Protein AF-A0A2N0XXW7-F1 (afdb_monomer_lite)

Foldseek 3Di:
DKKKKWWDDDPPDLAIDIDIDDPDDLVRVLVCLVPPPQAVLQPDDPVSLPHTWMWIWDADPQRWIWIWIWRRNHPQWTWIKIKTWPDQADPRDHPTLIAIDIDRIGHSVVCSVCSVVVNVDDSVVVSVVRD

pLDDT: mean 90.06, std 10.35, range [54.25, 98.06]

Radius of gyration: 15.23 Å; chains: 1; bounding box: 37×27×42 Å

Sequence (131 aa):
MISVHYSYREGDNKEPSHFSSENATVEHVTSIIAEYPWDTEGELPSEEHGGGAVFIEFTNSDKQTALFQLVPIGEGRCMLFVDVILQKGFLGFIGKKAVSRTFDDHSVVEFSKNIKAYCESSISELYGKFS

Structure (mmCIF, N/CA/C/O backbone):
data_AF-A0A2N0XXW7-F1
#
_entry.id   AF-A0A2N0XXW7-F1
#
loop_
_atom_site.group_PDB
_atom_site.id
_atom_site.type_symbol
_atom_site.label_atom_id
_atom_site.label_alt_id
_atom_site.label_comp_id
_atom_site.label_asym_id
_atom_site.label_entity_id
_atom_site.label_seq_id
_atom_site.pdbx_PDB_ins_code
_atom_site.Cartn_x
_atom_site.Cartn_y
_atom_site.Cartn_z
_atom_site.occupancy
_atom_site.B_iso_or_equiv
_atom_site.auth_seq_id
_atom_site.auth_comp_id
_atom_site.auth_asym_id
_atom_site.auth_atom_id
_atom_site.pdbx_PDB_model_num
ATOM 1 N N . MET A 1 1 ? -4.908 8.129 10.655 1.00 93.25 1 MET A N 1
ATOM 2 C CA . MET A 1 1 ? -3.602 8.548 10.117 1.00 93.25 1 MET A CA 1
ATOM 3 C C . MET A 1 1 ? -3.232 7.591 9.007 1.00 93.25 1 MET A C 1
ATOM 5 O O . MET A 1 1 ? -3.468 6.400 9.178 1.00 93.25 1 MET A O 1
ATOM 9 N N . ILE A 1 2 ? -2.719 8.116 7.899 1.00 96.31 2 ILE A N 1
ATOM 10 C CA . ILE A 1 2 ? -2.170 7.320 6.801 1.00 96.31 2 ILE A CA 1
ATOM 11 C C . ILE A 1 2 ? -0.666 7.569 6.779 1.00 96.31 2 ILE A C 1
ATOM 13 O O . ILE A 1 2 ? -0.255 8.731 6.764 1.00 96.31 2 ILE A O 1
ATOM 17 N N . SER A 1 3 ? 0.119 6.503 6.777 1.00 97.44 3 SER A N 1
ATOM 18 C CA . SER A 1 3 ? 1.571 6.555 6.623 1.00 97.44 3 SER A CA 1
ATOM 19 C C . SER A 1 3 ? 1.945 5.724 5.407 1.00 97.44 3 SER A C 1
ATOM 21 O O . SER A 1 3 ? 1.444 4.613 5.232 1.00 97.44 3 SER A O 1
ATOM 23 N N . VAL A 1 4 ? 2.778 6.282 4.534 1.00 97.38 4 VAL A N 1
AT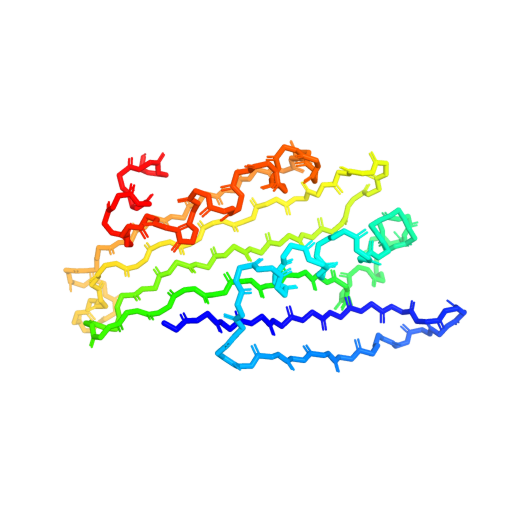OM 24 C CA . VAL A 1 4 ? 3.273 5.582 3.347 1.00 97.38 4 VAL A CA 1
ATOM 25 C C . VAL A 1 4 ? 4.786 5.530 3.411 1.00 97.38 4 VAL A C 1
ATOM 27 O O . VAL A 1 4 ? 5.430 6.563 3.593 1.00 97.38 4 VAL A O 1
ATOM 30 N N . HIS A 1 5 ? 5.347 4.342 3.227 1.00 97.00 5 HIS A N 1
ATOM 31 C CA . HIS A 1 5 ? 6.779 4.125 3.062 1.00 97.00 5 HIS A CA 1
ATOM 32 C C . HIS A 1 5 ? 6.988 3.415 1.741 1.00 97.00 5 HIS A C 1
ATOM 34 O O . HIS A 1 5 ? 6.283 2.456 1.438 1.00 97.00 5 HIS A O 1
ATOM 40 N N . TYR A 1 6 ? 7.931 3.879 0.941 1.00 95.75 6 TYR A N 1
ATOM 41 C CA . TYR A 1 6 ? 8.216 3.234 -0.327 1.00 95.75 6 TYR A CA 1
ATOM 42 C C . TYR A 1 6 ? 9.670 3.405 -0.706 1.00 95.75 6 TYR A C 1
ATOM 44 O O . TYR A 1 6 ? 10.365 4.305 -0.233 1.00 95.75 6 TYR A O 1
ATOM 52 N N . SER A 1 7 ? 10.134 2.504 -1.550 1.00 94.00 7 SER A N 1
ATOM 53 C CA . SER A 1 7 ? 11.498 2.519 -2.042 1.00 94.00 7 SER A CA 1
ATOM 54 C C . SER A 1 7 ? 11.551 1.985 -3.456 1.00 94.00 7 SER A C 1
ATOM 56 O O . SER A 1 7 ? 10.762 1.114 -3.821 1.00 94.00 7 SER A O 1
ATOM 58 N N . TYR A 1 8 ? 12.442 2.551 -4.256 1.00 92.50 8 TYR A N 1
ATOM 59 C CA . TYR A 1 8 ? 12.724 2.122 -5.622 1.00 92.50 8 TYR A CA 1
ATOM 60 C C . TYR A 1 8 ? 14.110 2.629 -6.030 1.00 92.50 8 TYR A C 1
ATOM 62 O O . TYR A 1 8 ? 14.669 3.538 -5.405 1.00 92.50 8 TYR A O 1
ATOM 70 N N . ARG A 1 9 ? 14.685 2.029 -7.065 1.00 89.62 9 ARG A N 1
ATOM 71 C CA . ARG A 1 9 ? 15.975 2.408 -7.634 1.00 89.62 9 ARG A CA 1
ATOM 72 C C . ARG A 1 9 ? 15.787 3.472 -8.699 1.00 89.62 9 ARG A C 1
ATOM 74 O O . ARG A 1 9 ? 14.927 3.386 -9.570 1.00 89.62 9 ARG A O 1
ATOM 81 N N . GLU A 1 10 ? 16.629 4.491 -8.632 1.00 83.31 10 GLU A N 1
ATOM 82 C CA . GLU A 1 10 ? 16.672 5.550 -9.634 1.00 83.31 10 GLU A CA 1
ATOM 83 C C . GLU A 1 10 ? 17.746 5.224 -10.677 1.00 83.31 10 GLU A C 1
ATOM 85 O O . GLU A 1 10 ? 18.935 5.198 -10.358 1.00 83.31 10 GLU A O 1
ATOM 90 N N . GLY A 1 11 ? 17.338 4.982 -11.926 1.00 78.88 11 GLY A N 1
ATOM 91 C CA . GLY A 1 11 ? 18.263 4.634 -13.009 1.00 78.88 11 GLY A CA 1
ATOM 92 C C . GLY A 1 11 ? 18.991 3.310 -12.752 1.00 78.88 11 GLY A C 1
ATOM 93 O O . GLY A 1 11 ? 18.370 2.330 -12.360 1.00 78.88 11 GLY A O 1
ATOM 94 N N . ASP A 1 12 ? 20.313 3.295 -12.939 1.00 75.88 12 ASP A N 1
ATOM 95 C CA . ASP A 1 12 ? 21.155 2.093 -12.795 1.00 75.88 12 ASP A CA 1
ATOM 96 C C . ASP A 1 12 ? 21.654 1.858 -11.348 1.00 75.88 12 ASP A C 1
ATOM 98 O O . ASP A 1 12 ? 22.609 1.109 -11.111 1.00 75.88 12 ASP A O 1
ATOM 102 N N . ASN A 1 13 ? 21.067 2.540 -10.358 1.00 79.69 13 ASN A N 1
ATOM 103 C CA . ASN A 1 13 ? 21.490 2.436 -8.962 1.00 79.69 13 ASN A CA 1
ATOM 104 C C . ASN A 1 13 ? 21.163 1.056 -8.376 1.00 79.69 13 ASN A C 1
ATOM 106 O O . ASN A 1 13 ? 20.038 0.579 -8.465 1.00 79.69 13 ASN A O 1
ATOM 110 N N . LYS A 1 14 ? 22.138 0.431 -7.704 1.00 78.75 14 LYS A N 1
ATOM 111 C CA . LYS A 1 14 ? 21.949 -0.880 -7.054 1.00 78.75 14 LYS A CA 1
ATOM 112 C C . LYS A 1 14 ? 21.169 -0.810 -5.745 1.00 78.75 14 LYS A C 1
ATOM 114 O O . LYS A 1 14 ? 20.426 -1.738 -5.429 1.00 78.75 14 LYS A O 1
ATOM 119 N N . GLU A 1 15 ? 21.352 0.271 -4.995 1.00 83.56 15 GLU A N 1
ATOM 120 C CA . GLU A 1 15 ? 20.662 0.515 -3.729 1.00 83.56 15 GLU A CA 1
ATOM 121 C C . GLU A 1 15 ? 19.406 1.359 -3.979 1.00 83.56 15 GLU A C 1
ATOM 123 O O . GLU A 1 15 ? 19.478 2.332 -4.739 1.00 83.56 15 GLU A O 1
ATOM 128 N N . PRO A 1 16 ? 18.263 1.018 -3.366 1.00 88.62 16 PRO A N 1
ATOM 129 C CA . PRO A 1 16 ? 17.044 1.790 -3.526 1.00 88.62 16 PRO A CA 1
ATOM 130 C C . PRO A 1 16 ? 17.093 3.087 -2.708 1.00 88.62 16 PRO A C 1
ATOM 132 O O . PRO A 1 16 ? 17.603 3.139 -1.586 1.00 88.62 16 PRO A O 1
ATOM 135 N N . SER A 1 17 ? 16.483 4.135 -3.249 1.00 91.19 17 SER A N 1
ATOM 136 C CA . SER A 1 17 ? 16.143 5.333 -2.485 1.00 91.19 17 SER A CA 1
ATOM 137 C C . SER A 1 17 ? 14.918 5.043 -1.618 1.00 91.19 17 SER A C 1
ATOM 139 O O . SER A 1 17 ? 13.986 4.372 -2.060 1.00 91.19 17 SER A O 1
ATOM 141 N N . HIS A 1 18 ? 14.908 5.547 -0.382 1.00 92.81 18 HIS A N 1
ATOM 142 C CA . HIS A 1 18 ? 13.806 5.360 0.563 1.00 92.81 18 HIS A CA 1
ATOM 143 C C . HIS A 1 18 ? 13.045 6.663 0.788 1.00 92.81 18 HIS A C 1
ATOM 145 O O . HIS A 1 18 ? 13.637 7.709 1.059 1.00 92.81 18 HIS A O 1
ATOM 151 N N . PHE A 1 19 ? 11.723 6.565 0.757 1.00 95.00 19 PHE A N 1
ATOM 152 C CA . PHE A 1 19 ? 10.805 7.682 0.891 1.00 95.00 19 PHE A CA 1
ATOM 153 C C . PHE A 1 19 ? 9.752 7.363 1.950 1.00 95.00 19 PHE A C 1
ATOM 155 O O . PHE A 1 19 ? 9.328 6.215 2.117 1.00 95.00 19 PHE A O 1
ATOM 162 N N . SER A 1 20 ? 9.311 8.388 2.674 1.00 96.25 20 SER A N 1
ATOM 163 C CA . SER A 1 20 ? 8.208 8.259 3.617 1.00 96.25 20 SER A CA 1
ATOM 164 C C . SER A 1 20 ? 7.363 9.522 3.685 1.00 96.25 20 SER A C 1
ATOM 166 O O . SER A 1 20 ? 7.854 10.642 3.534 1.00 96.25 20 SER A O 1
ATOM 168 N N . SER A 1 21 ? 6.071 9.336 3.936 1.00 95.94 21 SER A N 1
ATOM 169 C CA . SER A 1 21 ? 5.137 10.418 4.212 1.00 95.94 21 SER A CA 1
ATOM 170 C C . SER A 1 21 ? 4.208 10.014 5.348 1.00 95.94 21 SER A C 1
ATOM 172 O O . SER A 1 21 ? 3.395 9.100 5.213 1.00 95.94 21 SER A O 1
ATOM 174 N N . GLU A 1 22 ? 4.331 10.721 6.468 1.00 95.56 22 GLU A N 1
ATOM 175 C CA . GLU A 1 22 ? 3.405 10.625 7.593 1.00 95.56 22 GLU A CA 1
ATOM 176 C C . GLU A 1 22 ? 2.214 11.561 7.369 1.00 95.56 22 GLU A C 1
ATOM 178 O O . GLU A 1 22 ? 2.384 12.691 6.908 1.00 95.56 22 GLU A O 1
ATOM 183 N N . ASN A 1 23 ? 1.016 11.135 7.768 1.00 94.56 23 ASN A N 1
ATOM 184 C CA . ASN A 1 23 ? -0.233 11.880 7.561 1.00 94.56 23 ASN A CA 1
ATOM 185 C C . ASN A 1 23 ? -0.536 12.172 6.079 1.00 94.56 23 ASN A C 1
ATOM 187 O O . ASN A 1 23 ? -1.034 13.248 5.742 1.00 94.56 23 ASN A O 1
ATOM 191 N N . ALA A 1 24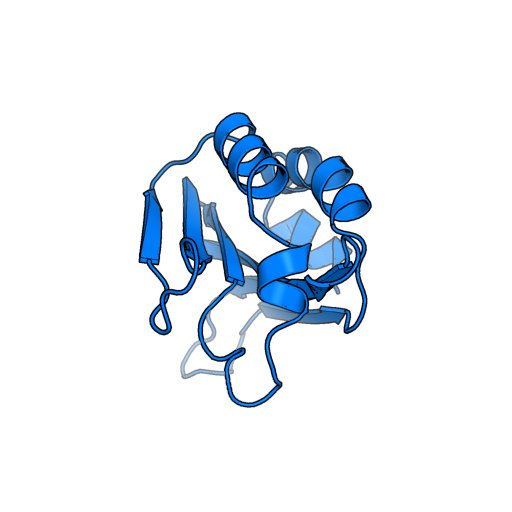 ? -0.256 11.211 5.198 1.00 95.75 24 ALA A N 1
ATOM 192 C CA . ALA A 1 24 ? -0.571 11.317 3.779 1.00 95.75 24 ALA A CA 1
ATOM 193 C C . ALA A 1 24 ? -2.085 11.500 3.544 1.00 95.75 24 ALA A C 1
ATOM 195 O O . ALA A 1 24 ? -2.919 10.965 4.281 1.00 95.75 24 ALA A O 1
ATOM 196 N N . THR A 1 25 ? -2.451 12.240 2.495 1.00 95.31 25 THR A N 1
ATOM 197 C CA . THR A 1 25 ? -3.836 12.275 2.001 1.00 95.31 25 THR A CA 1
ATOM 198 C C . THR A 1 25 ? -4.083 11.115 1.040 1.00 95.31 25 THR A C 1
ATOM 200 O O . THR A 1 25 ? -3.143 10.514 0.520 1.00 95.31 25 THR A O 1
ATOM 203 N N . VAL A 1 26 ? -5.351 10.809 0.759 1.00 93.00 26 V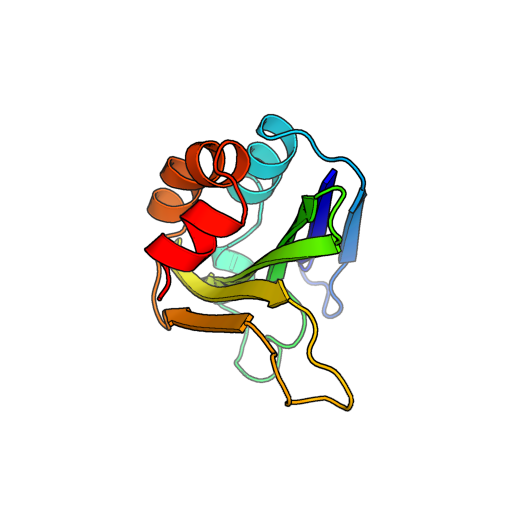AL A N 1
ATOM 204 C CA . VAL A 1 26 ? -5.712 9.757 -0.206 1.00 93.00 26 VAL A CA 1
ATOM 205 C C . VAL A 1 26 ? -5.179 10.079 -1.603 1.00 93.00 26 VAL A C 1
ATOM 207 O O . VAL A 1 26 ? -4.711 9.185 -2.310 1.00 93.00 26 VAL A O 1
ATOM 210 N N . GLU A 1 27 ? -5.196 11.353 -1.991 1.00 94.19 27 GLU A N 1
ATOM 211 C CA . GLU A 1 27 ? -4.623 11.823 -3.252 1.00 94.19 27 GLU A CA 1
ATOM 212 C C . GLU A 1 27 ? -3.117 11.565 -3.293 1.00 94.19 27 GLU A C 1
ATOM 214 O O . GLU A 1 27 ? -2.628 11.052 -4.292 1.00 94.19 27 GLU A O 1
ATOM 219 N N . HIS A 1 28 ? -2.399 11.826 -2.195 1.00 95.06 28 HIS A N 1
ATOM 220 C CA . HIS A 1 28 ? -0.963 11.564 -2.118 1.00 95.06 28 HIS A CA 1
ATOM 221 C C . HIS A 1 28 ? -0.649 10.068 -2.267 1.00 95.06 28 HIS A C 1
ATOM 223 O O . HIS A 1 28 ? 0.218 9.705 -3.057 1.00 95.06 28 HIS A O 1
ATOM 229 N N . VAL A 1 29 ? -1.396 9.190 -1.583 1.00 95.00 29 VAL A N 1
ATOM 230 C CA . VAL A 1 29 ? -1.264 7.728 -1.751 1.00 95.00 29 VAL A CA 1
ATOM 231 C C . VAL A 1 29 ? -1.503 7.326 -3.209 1.00 95.00 29 VAL A C 1
ATOM 233 O O . VAL A 1 29 ? -0.747 6.540 -3.774 1.00 95.00 29 VAL A O 1
ATOM 236 N N . THR A 1 30 ? -2.549 7.880 -3.828 1.00 94.50 30 THR A N 1
ATOM 237 C CA . THR A 1 30 ? -2.912 7.575 -5.218 1.00 94.50 30 THR A CA 1
ATOM 238 C C . THR A 1 30 ? -1.816 8.019 -6.189 1.00 94.50 30 THR A C 1
ATOM 240 O O . THR A 1 30 ? -1.474 7.257 -7.090 1.00 94.50 30 THR A O 1
ATOM 243 N N . SER A 1 31 ? -1.233 9.205 -5.986 1.00 95.62 31 SER A N 1
ATOM 244 C CA . SER A 1 31 ? -0.089 9.692 -6.765 1.00 95.62 31 SER A CA 1
ATOM 245 C C . SER A 1 31 ? 1.132 8.792 -6.609 1.00 95.62 31 SER A C 1
ATOM 247 O O . SER A 1 31 ? 1.700 8.392 -7.617 1.00 95.62 31 SER A O 1
ATOM 249 N N . ILE A 1 32 ? 1.482 8.391 -5.378 1.00 95.75 32 ILE A N 1
ATOM 250 C CA . ILE A 1 32 ? 2.610 7.477 -5.133 1.00 95.75 32 ILE A CA 1
ATOM 251 C C . ILE A 1 32 ? 2.415 6.174 -5.910 1.00 95.75 32 ILE A C 1
ATOM 253 O O . ILE A 1 32 ? 3.319 5.750 -6.618 1.00 95.75 32 ILE A O 1
ATOM 257 N N . ILE A 1 33 ? 1.233 5.556 -5.837 1.00 95.38 33 ILE A N 1
ATOM 258 C CA . ILE A 1 33 ? 0.958 4.310 -6.569 1.00 95.38 33 ILE A CA 1
ATOM 259 C C . ILE A 1 33 ? 1.009 4.534 -8.087 1.00 95.38 33 ILE A C 1
ATOM 261 O O . ILE A 1 33 ? 1.481 3.664 -8.809 1.00 95.38 33 ILE A O 1
ATOM 265 N N . ALA A 1 34 ? 0.524 5.669 -8.591 1.00 94.75 34 ALA A N 1
ATOM 266 C CA . ALA A 1 34 ? 0.511 5.954 -10.025 1.00 94.75 34 ALA A CA 1
ATOM 267 C C . ALA A 1 34 ? 1.909 6.231 -10.603 1.00 94.75 34 ALA A C 1
ATOM 269 O O . ALA A 1 34 ? 2.161 5.905 -11.761 1.00 94.75 34 ALA A O 1
ATOM 270 N N . GLU A 1 35 ? 2.791 6.840 -9.814 1.00 94.38 35 GLU A N 1
ATOM 271 C CA . GLU A 1 35 ? 4.132 7.264 -10.236 1.00 94.38 35 GLU A CA 1
ATOM 272 C C . GLU A 1 35 ? 5.215 6.225 -9.917 1.00 94.38 35 GLU A C 1
ATOM 274 O O . GLU A 1 35 ? 6.322 6.310 -10.448 1.00 94.38 35 GLU A O 1
ATOM 279 N N . TYR A 1 36 ? 4.912 5.238 -9.069 1.00 94.81 36 TYR A N 1
ATOM 280 C CA . TYR A 1 36 ? 5.861 4.197 -8.696 1.00 94.81 36 TYR A CA 1
ATOM 281 C C . TYR A 1 36 ? 6.305 3.369 -9.923 1.00 94.81 36 TYR A C 1
ATOM 283 O O . TYR A 1 36 ? 5.458 2.958 -10.725 1.00 94.81 36 TYR A O 1
ATOM 291 N N . PRO A 1 37 ? 7.610 3.074 -10.083 1.00 93.56 37 PRO A N 1
ATOM 292 C CA . PRO A 1 37 ? 8.143 2.371 -11.252 1.00 93.56 37 PRO A CA 1
ATOM 293 C C . PRO A 1 37 ? 7.924 0.848 -11.164 1.00 93.56 37 PRO A C 1
ATOM 295 O O . PRO A 1 37 ? 8.869 0.073 -11.030 1.00 93.56 37 PRO A O 1
ATOM 298 N N . TRP A 1 38 ? 6.662 0.413 -11.238 1.00 92.81 38 TRP A N 1
ATOM 299 C CA . TRP A 1 38 ? 6.254 -0.989 -11.049 1.00 92.81 38 TRP A CA 1
ATOM 300 C C . TRP A 1 38 ? 6.973 -1.976 -11.964 1.00 92.81 38 TRP A C 1
ATOM 302 O O . TRP A 1 38 ? 7.392 -3.035 -11.505 1.00 92.81 38 TRP A O 1
ATOM 312 N N . ASP A 1 39 ? 7.105 -1.636 -13.245 1.00 90.94 39 ASP A N 1
ATOM 313 C CA . ASP A 1 39 ? 7.701 -2.539 -14.230 1.00 90.94 39 ASP A CA 1
ATOM 314 C C . ASP A 1 39 ? 9.210 -2.655 -14.010 1.00 90.94 39 ASP A C 1
ATOM 316 O O . ASP A 1 39 ? 9.726 -3.757 -13.854 1.00 90.94 39 ASP A O 1
ATOM 320 N N . THR A 1 40 ? 9.904 -1.520 -13.873 1.00 90.06 40 THR A N 1
ATOM 321 C CA . THR A 1 40 ? 11.353 -1.496 -13.632 1.00 90.06 40 THR A CA 1
ATOM 322 C C . THR A 1 40 ? 11.743 -2.226 -12.347 1.00 90.06 40 THR A C 1
ATOM 324 O O . THR A 1 40 ? 12.686 -3.007 -12.371 1.00 90.06 40 THR A O 1
ATOM 327 N N . GLU A 1 41 ? 11.028 -2.022 -11.235 1.00 89.75 41 GLU A N 1
ATOM 328 C CA . GLU A 1 41 ? 11.316 -2.745 -9.983 1.00 89.75 41 GLU A CA 1
ATOM 329 C C . GLU A 1 41 ? 10.902 -4.221 -10.042 1.00 89.75 41 GLU A C 1
ATOM 331 O O . GLU A 1 41 ? 11.491 -5.061 -9.363 1.00 89.75 41 GLU A O 1
ATOM 336 N N . GLY A 1 42 ? 9.888 -4.548 -10.845 1.00 89.38 42 GLY A N 1
ATOM 337 C CA . GLY A 1 42 ? 9.384 -5.907 -11.001 1.00 89.38 42 GLY A CA 1
ATOM 338 C C . GLY A 1 42 ? 10.255 -6.812 -11.873 1.00 89.38 42 GLY A C 1
ATOM 339 O O . GLY A 1 42 ? 10.247 -8.023 -11.674 1.00 89.38 42 GLY A O 1
ATOM 340 N N . GLU A 1 43 ? 11.013 -6.237 -12.808 1.00 87.00 43 GLU A N 1
ATOM 341 C CA . GLU A 1 43 ? 11.924 -6.953 -13.715 1.00 87.00 43 GLU A CA 1
ATOM 342 C C . GLU A 1 43 ? 13.304 -7.250 -13.106 1.00 87.00 43 GLU A C 1
ATOM 344 O O . GLU A 1 43 ? 14.119 -7.946 -13.723 1.00 87.00 43 GLU A O 1
ATOM 349 N N . LEU A 1 44 ? 13.592 -6.733 -11.907 1.00 83.12 44 LEU A N 1
ATOM 350 C CA . LEU A 1 44 ? 14.860 -6.995 -11.230 1.00 83.12 44 LEU A CA 1
ATOM 351 C C . LEU A 1 44 ? 15.019 -8.498 -10.924 1.00 83.12 44 LEU A C 1
ATOM 353 O O . LEU A 1 44 ? 14.031 -9.208 -10.794 1.00 83.12 44 LEU A O 1
ATOM 357 N N . PRO A 1 45 ? 16.247 -9.034 -10.824 1.00 72.88 45 PRO A N 1
ATOM 358 C CA . PRO A 1 45 ? 16.457 -10.439 -10.470 1.00 72.88 45 PRO A CA 1
ATOM 359 C C . PRO A 1 45 ? 15.982 -10.762 -9.047 1.00 72.88 45 PRO A C 1
ATOM 361 O O . PRO A 1 45 ? 16.168 -9.936 -8.157 1.00 72.88 45 PRO A O 1
ATOM 364 N N . SER A 1 46 ? 15.511 -12.000 -8.792 1.00 66.12 46 SER A N 1
ATOM 365 C CA . SER A 1 46 ? 15.031 -12.511 -7.477 1.00 66.12 46 SER A CA 1
ATOM 366 C C . SER A 1 46 ? 15.939 -12.154 -6.285 1.00 66.12 46 SER A C 1
ATOM 368 O O . SER A 1 46 ? 15.465 -11.896 -5.181 1.00 66.12 46 SER A O 1
ATOM 370 N N . GLU A 1 47 ? 17.251 -12.121 -6.519 1.00 64.12 47 GLU A N 1
ATOM 371 C CA . GLU A 1 47 ? 18.294 -11.817 -5.529 1.00 64.12 47 GLU A CA 1
ATOM 372 C C . GLU A 1 47 ? 18.411 -10.310 -5.204 1.00 64.12 47 GLU A C 1
ATOM 374 O O . GLU A 1 47 ? 18.942 -9.942 -4.158 1.00 64.12 47 GLU A O 1
ATOM 379 N N . GLU A 1 48 ? 17.870 -9.440 -6.064 1.00 59.53 48 GLU A N 1
ATOM 380 C CA . GLU A 1 48 ? 17.871 -7.974 -5.964 1.00 59.53 48 GLU A CA 1
ATOM 381 C C . GLU A 1 48 ? 16.498 -7.379 -5.564 1.00 59.53 48 GLU A C 1
ATOM 383 O O . GLU A 1 48 ? 16.438 -6.200 -5.193 1.00 59.53 48 GLU A O 1
ATOM 388 N N . HIS A 1 49 ? 15.403 -8.164 -5.520 1.00 55.59 49 HIS A N 1
ATOM 389 C CA . HIS A 1 49 ? 14.076 -7.695 -5.033 1.00 55.59 49 HIS A CA 1
ATOM 390 C C . HIS A 1 49 ? 14.039 -7.393 -3.527 1.00 55.59 49 HIS A C 1
ATOM 392 O O . HIS A 1 49 ? 12.986 -7.072 -2.981 1.00 55.59 49 HIS A O 1
ATOM 398 N N . GLY A 1 50 ? 15.173 -7.437 -2.827 1.00 54.25 50 GLY A N 1
ATOM 399 C CA . GLY A 1 50 ? 15.268 -6.981 -1.440 1.00 54.25 50 GLY A CA 1
ATOM 400 C C . GLY A 1 50 ? 15.021 -5.477 -1.235 1.00 54.25 50 GLY A C 1
ATOM 401 O O . GLY A 1 50 ? 15.143 -5.017 -0.105 1.00 54.25 50 GLY A O 1
ATOM 402 N N . GLY A 1 51 ? 14.717 -4.701 -2.285 1.00 60.47 51 GLY A N 1
ATOM 403 C CA . GLY A 1 51 ? 14.795 -3.238 -2.235 1.00 60.47 51 GLY A CA 1
ATOM 404 C C . GLY A 1 51 ? 13.494 -2.458 -2.425 1.00 60.47 51 GLY A C 1
ATOM 405 O O . GLY A 1 51 ? 13.302 -1.461 -1.730 1.00 60.47 51 GLY A O 1
ATOM 406 N N . GLY A 1 52 ? 12.616 -2.862 -3.347 1.00 79.88 52 GLY A N 1
ATOM 407 C CA . GLY A 1 52 ? 11.478 -2.044 -3.773 1.00 79.88 52 GLY A CA 1
ATOM 408 C C . GLY A 1 52 ? 10.129 -2.558 -3.283 1.00 79.88 52 GLY A C 1
ATOM 409 O O . GLY A 1 52 ? 9.778 -3.713 -3.513 1.00 79.88 52 GLY A O 1
ATOM 410 N N . ALA A 1 53 ? 9.358 -1.708 -2.607 1.00 92.38 53 ALA A N 1
ATOM 411 C CA . ALA A 1 53 ? 7.957 -1.967 -2.285 1.00 92.38 53 ALA A CA 1
ATOM 412 C C . ALA A 1 53 ? 7.239 -0.667 -1.910 1.00 92.38 53 ALA A C 1
ATOM 414 O O . ALA A 1 53 ? 7.874 0.341 -1.592 1.00 92.38 53 ALA A O 1
ATOM 415 N N . VAL A 1 54 ? 5.908 -0.714 -1.902 1.00 96.50 54 VAL A N 1
ATOM 416 C CA . VAL A 1 54 ? 5.047 0.342 -1.358 1.00 96.50 54 VAL A CA 1
ATOM 417 C C . VAL A 1 54 ? 4.298 -0.214 -0.152 1.00 96.50 54 VAL A C 1
ATOM 419 O O . VAL A 1 54 ? 3.573 -1.199 -0.266 1.00 96.50 54 VAL A O 1
ATOM 422 N N . PHE A 1 55 ? 4.456 0.428 1.001 1.00 97.31 55 PHE A N 1
ATOM 423 C CA . PHE A 1 55 ? 3.789 0.103 2.258 1.00 97.31 55 PHE A CA 1
ATOM 424 C C . PHE A 1 55 ? 2.835 1.236 2.617 1.00 97.31 55 PHE A C 1
ATOM 426 O O . PHE A 1 55 ? 3.262 2.379 2.760 1.00 97.31 55 PHE A O 1
ATOM 433 N N . ILE A 1 56 ? 1.554 0.923 2.778 1.00 97.81 56 ILE A N 1
ATOM 434 C CA . ILE A 1 56 ? 0.501 1.880 3.124 1.00 97.81 56 ILE A CA 1
ATOM 435 C C . ILE A 1 56 ? -0.133 1.407 4.428 1.00 97.81 56 ILE A C 1
ATOM 437 O O . ILE A 1 56 ? -0.797 0.371 4.455 1.00 97.81 56 ILE A O 1
ATOM 441 N N . GLU A 1 57 ? 0.071 2.158 5.506 1.00 97.75 57 GLU A N 1
ATOM 442 C CA . GLU A 1 57 ? -0.504 1.872 6.817 1.00 97.75 57 GLU A CA 1
ATOM 443 C C . GLU A 1 57 ? -1.607 2.876 7.165 1.00 97.75 57 GLU A C 1
ATOM 445 O O . GLU A 1 57 ? -1.418 4.093 7.129 1.00 97.75 57 GLU A O 1
ATOM 450 N N . PHE A 1 58 ? -2.760 2.356 7.575 1.00 95.31 58 PHE A N 1
ATOM 451 C CA . PHE A 1 58 ? -3.836 3.114 8.196 1.00 95.31 58 PHE A CA 1
ATOM 452 C C . PHE A 1 58 ? -3.848 2.835 9.692 1.00 95.31 58 PHE A C 1
ATOM 454 O O . PHE A 1 58 ? -4.017 1.688 10.093 1.00 95.31 58 PHE A O 1
ATOM 461 N N . THR A 1 59 ? -3.751 3.877 10.517 1.00 95.25 59 THR A N 1
ATOM 462 C CA . THR A 1 59 ? -3.846 3.771 11.981 1.00 95.25 59 THR A CA 1
ATOM 463 C C . THR A 1 59 ? -4.942 4.686 12.522 1.00 95.25 59 THR A C 1
ATOM 465 O O . THR A 1 59 ? -4.960 5.887 12.226 1.00 95.25 59 THR A O 1
ATOM 468 N N . ASN A 1 60 ? -5.859 4.147 13.332 1.00 93.69 60 ASN A N 1
ATOM 469 C CA . ASN A 1 60 ? -6.909 4.929 14.001 1.00 93.69 60 ASN A CA 1
ATOM 470 C C . ASN A 1 60 ? -6.570 5.252 15.473 1.00 93.69 60 ASN A C 1
ATOM 472 O O . ASN A 1 60 ? -5.544 4.827 16.004 1.00 93.69 60 ASN A O 1
ATOM 476 N N . SER A 1 61 ? -7.434 6.025 16.141 1.00 92.94 61 SER A N 1
ATOM 477 C CA . SER A 1 61 ? -7.255 6.439 17.544 1.00 92.94 61 SER A CA 1
ATOM 478 C C . SER A 1 61 ? -7.190 5.270 18.529 1.00 92.94 61 SER A C 1
ATOM 480 O O . SER A 1 61 ? -6.523 5.369 19.557 1.00 92.94 61 SER A O 1
ATOM 482 N N . ASP A 1 62 ? -7.824 4.149 18.188 1.00 90.56 62 ASP A N 1
ATOM 483 C CA . ASP A 1 62 ? -7.859 2.933 19.002 1.00 90.56 62 ASP A CA 1
ATOM 484 C C . ASP A 1 62 ? -6.624 2.042 18.776 1.00 90.56 62 ASP A C 1
ATOM 486 O O . ASP A 1 62 ? -6.558 0.918 19.277 1.00 90.56 62 ASP A O 1
ATOM 490 N N . LYS A 1 63 ? -5.620 2.541 18.036 1.00 90.44 63 LYS A N 1
ATOM 491 C CA . LYS A 1 63 ? -4.385 1.828 17.663 1.00 90.44 63 LYS A CA 1
ATOM 492 C C . LYS A 1 63 ? -4.637 0.557 16.843 1.00 90.44 63 LYS A C 1
ATOM 494 O O . LYS A 1 63 ? -3.801 -0.353 16.852 1.00 90.44 63 LYS A O 1
ATOM 499 N N . GLN A 1 64 ? -5.775 0.495 16.156 1.00 95.06 64 GLN A N 1
ATOM 500 C CA . GLN A 1 64 ? -6.046 -0.516 15.141 1.00 95.06 64 GLN A CA 1
ATOM 501 C C . GLN A 1 64 ? -5.309 -0.130 13.868 1.00 95.06 64 GLN A C 1
ATOM 503 O O . GLN A 1 64 ? -5.216 1.062 13.554 1.00 95.06 64 GLN A O 1
ATOM 508 N N . THR A 1 65 ? -4.810 -1.130 13.150 1.00 96.44 65 THR A N 1
ATOM 509 C CA . THR A 1 65 ? -4.015 -0.908 11.945 1.00 96.44 65 THR A CA 1
ATOM 510 C C . THR A 1 65 ? -4.511 -1.739 10.770 1.00 96.44 65 THR A C 1
ATOM 512 O O . THR A 1 65 ? -5.006 -2.851 10.953 1.00 96.44 65 THR A O 1
ATOM 515 N N . ALA A 1 66 ? -4.377 -1.200 9.563 1.00 97.94 66 ALA A N 1
ATOM 516 C CA . ALA A 1 66 ? -4.430 -1.954 8.318 1.00 97.94 66 ALA A CA 1
ATOM 517 C C . ALA A 1 66 ? -3.187 -1.600 7.502 1.00 97.94 66 ALA A C 1
ATOM 519 O O . ALA A 1 66 ? -2.955 -0.425 7.233 1.00 97.94 66 ALA A O 1
ATOM 520 N N . LEU A 1 67 ? -2.395 -2.601 7.144 1.00 97.81 67 LEU A N 1
ATOM 521 C CA . LEU A 1 67 ? -1.188 -2.474 6.344 1.00 97.81 67 LEU A CA 1
ATOM 522 C C . LEU A 1 67 ? -1.418 -3.158 5.000 1.00 97.81 67 LEU A C 1
ATOM 524 O O . LEU A 1 67 ? -1.807 -4.324 4.952 1.00 97.81 67 LEU A O 1
ATOM 528 N N . PHE A 1 68 ? -1.145 -2.426 3.928 1.00 98.06 68 PHE A N 1
ATOM 529 C CA . PHE A 1 68 ? -1.076 -2.940 2.570 1.00 98.06 68 PHE A CA 1
ATOM 530 C C . PHE A 1 68 ? 0.370 -2.826 2.103 1.00 98.06 68 PHE A C 1
ATOM 532 O O . PHE A 1 68 ? 0.913 -1.724 2.052 1.00 98.06 68 PHE A O 1
ATOM 539 N N . GLN A 1 69 ? 0.989 -3.950 1.765 1.00 97.06 69 GLN A N 1
ATOM 540 C CA . GLN A 1 69 ? 2.317 -3.993 1.164 1.00 97.06 69 GLN A CA 1
ATOM 541 C C . GLN A 1 69 ? 2.191 -4.501 -0.269 1.00 97.06 69 GLN A C 1
ATOM 543 O O . GLN A 1 69 ? 1.679 -5.594 -0.503 1.00 97.06 69 GLN A O 1
ATOM 548 N N . LEU A 1 70 ? 2.672 -3.703 -1.215 1.00 96.62 70 LEU A N 1
ATOM 549 C CA . LEU A 1 70 ? 2.709 -4.020 -2.633 1.00 96.62 70 LEU A CA 1
ATOM 550 C C . LEU A 1 70 ? 4.165 -4.234 -3.031 1.00 96.62 70 LEU A C 1
ATOM 552 O O . LEU A 1 70 ? 4.966 -3.299 -2.970 1.00 96.62 70 LEU A O 1
ATOM 556 N N . VAL A 1 71 ? 4.497 -5.457 -3.435 1.00 94.00 71 VAL A N 1
ATOM 557 C CA . VAL A 1 71 ? 5.826 -5.816 -3.940 1.00 94.00 71 VAL A CA 1
ATOM 558 C C . VAL A 1 71 ? 5.729 -6.001 -5.456 1.00 94.00 71 VAL A C 1
ATOM 560 O O . VAL A 1 71 ? 4.973 -6.870 -5.892 1.00 94.00 71 VAL A O 1
ATOM 563 N N . PRO A 1 72 ? 6.432 -5.197 -6.267 1.00 93.50 72 PRO A N 1
ATOM 564 C CA . PRO A 1 72 ? 6.368 -5.282 -7.725 1.00 93.50 72 PRO A CA 1
ATOM 565 C C . PRO A 1 72 ? 6.808 -6.652 -8.255 1.00 93.50 72 PRO A C 1
ATOM 567 O O . PRO A 1 72 ? 7.782 -7.220 -7.764 1.00 93.50 72 PRO A O 1
ATOM 570 N N . ILE A 1 73 ? 6.104 -7.157 -9.273 1.00 91.62 73 ILE A N 1
ATOM 571 C CA . ILE A 1 73 ? 6.490 -8.375 -10.020 1.00 91.62 73 ILE A CA 1
ATOM 572 C C . ILE A 1 73 ? 6.467 -8.173 -11.549 1.00 91.62 73 ILE A C 1
ATOM 574 O O . ILE A 1 73 ? 6.582 -9.139 -12.295 1.00 91.62 73 ILE A O 1
ATOM 578 N N . GLY A 1 74 ? 6.315 -6.924 -12.009 1.00 88.19 74 GLY A N 1
ATOM 579 C CA . GLY A 1 74 ? 6.367 -6.530 -13.421 1.00 88.19 74 GLY A CA 1
ATOM 580 C C . GLY A 1 74 ? 4.993 -6.442 -14.088 1.00 88.19 74 GLY A C 1
ATOM 581 O O . GLY A 1 74 ? 3.986 -6.857 -13.521 1.00 88.19 74 GLY A O 1
ATOM 582 N N . GLU A 1 75 ? 4.940 -5.866 -15.289 1.00 89.38 75 GLU A N 1
ATOM 583 C CA . GLU A 1 75 ? 3.742 -5.765 -16.144 1.00 89.38 75 GLU A CA 1
ATOM 584 C C . GLU A 1 75 ? 2.505 -5.134 -15.460 1.00 89.38 75 GLU A C 1
ATOM 586 O O . GLU A 1 75 ? 1.357 -5.539 -15.679 1.00 89.38 75 GLU A O 1
ATOM 591 N N . GLY A 1 76 ? 2.714 -4.145 -14.587 1.00 90.44 76 GLY A N 1
ATOM 592 C CA . GLY A 1 76 ? 1.647 -3.527 -13.791 1.00 90.44 76 GLY A CA 1
ATOM 593 C C . GLY A 1 76 ? 1.023 -4.463 -12.742 1.00 90.44 76 GLY A C 1
ATOM 594 O O . GLY A 1 76 ? -0.145 -4.290 -12.359 1.00 90.44 76 GLY A O 1
ATOM 595 N N . ARG A 1 77 ? 1.780 -5.469 -12.287 1.00 94.31 77 ARG A N 1
ATOM 596 C CA . ARG A 1 77 ? 1.387 -6.474 -11.289 1.00 94.31 77 ARG A CA 1
ATOM 597 C C . ARG A 1 77 ? 2.227 -6.351 -10.018 1.00 94.31 77 ARG A C 1
ATOM 599 O O . ARG A 1 77 ? 3.361 -5.868 -10.031 1.00 94.31 77 ARG A O 1
ATOM 606 N N . CYS A 1 78 ? 1.675 -6.834 -8.911 1.00 94.62 78 CYS A N 1
ATOM 607 C CA . CYS A 1 78 ? 2.379 -6.931 -7.637 1.00 94.62 78 CYS A CA 1
ATOM 608 C C . CYS A 1 78 ? 1.922 -8.148 -6.824 1.00 94.62 78 CYS A C 1
ATOM 610 O O . CYS A 1 78 ? 0.783 -8.598 -6.951 1.00 94.62 78 CYS A O 1
ATOM 612 N N . MET A 1 79 ? 2.778 -8.630 -5.925 1.00 95.19 79 MET A N 1
ATOM 613 C CA . MET A 1 79 ? 2.306 -9.361 -4.752 1.00 95.19 79 MET A CA 1
ATOM 614 C C . MET A 1 79 ? 1.686 -8.354 -3.783 1.00 95.19 79 MET A C 1
ATOM 616 O O . MET A 1 79 ? 2.304 -7.335 -3.462 1.00 95.19 79 MET A O 1
ATOM 620 N N . LEU A 1 80 ? 0.481 -8.641 -3.300 1.00 97.06 80 LEU A N 1
ATOM 621 C CA . LEU A 1 80 ? -0.212 -7.830 -2.306 1.00 97.06 80 LEU A CA 1
ATOM 622 C C . LEU A 1 80 ? -0.298 -8.592 -0.984 1.00 97.06 80 LEU A C 1
ATOM 624 O O . LEU A 1 80 ? -0.935 -9.643 -0.901 1.00 97.06 80 LEU A O 1
ATOM 628 N N . PHE A 1 81 ? 0.272 -8.014 0.066 1.00 97.50 81 PHE A N 1
ATOM 629 C CA . PHE A 1 81 ? 0.116 -8.476 1.439 1.00 97.50 81 PHE A CA 1
ATOM 630 C C . PHE A 1 81 ? -0.799 -7.514 2.186 1.00 97.50 81 PHE A C 1
ATOM 632 O O . PHE A 1 81 ? -0.640 -6.294 2.105 1.00 97.50 81 PHE A O 1
ATOM 639 N N . VAL A 1 82 ? -1.772 -8.069 2.899 1.00 98.06 82 VAL A N 1
ATOM 640 C CA . VAL A 1 82 ? -2.743 -7.311 3.685 1.00 98.06 82 VAL A CA 1
ATOM 641 C C . VAL A 1 82 ? -2.728 -7.825 5.112 1.00 98.06 82 VAL A C 1
ATOM 643 O O . VAL A 1 82 ? -3.049 -8.988 5.346 1.00 98.06 82 VAL A O 1
ATOM 646 N N . ASP A 1 83 ? -2.425 -6.945 6.059 1.00 97.56 83 ASP A N 1
ATOM 647 C CA . ASP A 1 83 ? -2.465 -7.221 7.492 1.00 97.56 83 ASP A CA 1
ATOM 648 C C . ASP A 1 83 ? -3.423 -6.252 8.180 1.00 97.56 83 ASP A C 1
ATOM 650 O O . ASP A 1 83 ? -3.195 -5.046 8.195 1.00 97.56 83 ASP A O 1
ATOM 654 N N . VAL A 1 84 ? -4.490 -6.763 8.794 1.00 97.62 84 VAL A N 1
ATOM 655 C CA . VAL A 1 84 ? -5.452 -5.944 9.545 1.00 97.62 84 VAL A CA 1
ATOM 656 C C . VAL A 1 84 ? -5.485 -6.384 11.001 1.00 97.62 84 VAL A C 1
ATOM 658 O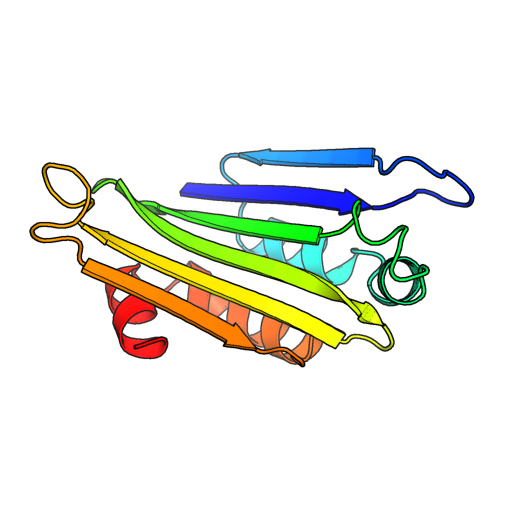 O . VAL A 1 84 ? -5.748 -7.549 11.299 1.00 97.62 84 VAL A O 1
ATOM 661 N N . ILE A 1 85 ? -5.250 -5.456 11.929 1.00 95.31 85 ILE A N 1
ATOM 662 C CA . ILE A 1 85 ? -5.140 -5.702 13.371 1.00 95.31 85 ILE A CA 1
ATOM 663 C C . ILE A 1 85 ? -6.155 -4.826 14.117 1.00 95.31 85 ILE A C 1
ATOM 665 O O . ILE A 1 85 ? -5.996 -3.613 14.209 1.00 95.31 85 ILE A O 1
ATOM 669 N N . LEU A 1 86 ? -7.172 -5.451 14.719 1.00 92.94 86 LEU A N 1
ATOM 670 C CA . LEU A 1 86 ? -8.181 -4.775 15.553 1.00 92.94 86 LEU A CA 1
ATOM 671 C C . LEU A 1 86 ? -7.833 -4.765 17.039 1.00 92.94 86 LEU A C 1
ATOM 673 O O . LEU A 1 86 ? -8.244 -3.872 17.775 1.00 92.94 86 LEU A O 1
ATOM 677 N N . GLN A 1 87 ? -7.109 -5.780 17.499 1.00 87.25 87 GLN A N 1
ATOM 678 C CA . GLN A 1 87 ? -6.708 -5.898 18.893 1.00 87.25 87 GLN A CA 1
ATOM 679 C C . GLN A 1 87 ? -5.335 -6.551 18.968 1.00 87.25 87 GLN A C 1
ATOM 681 O O . GLN A 1 87 ? -5.139 -7.677 18.499 1.00 87.25 87 GLN A O 1
ATOM 686 N N . LYS A 1 88 ? -4.385 -5.850 19.591 1.00 73.62 88 LYS A N 1
ATOM 687 C CA . LYS A 1 88 ? -3.093 -6.426 19.970 1.00 73.62 88 LYS A CA 1
ATOM 688 C C . LYS A 1 88 ? -3.344 -7.341 21.176 1.00 73.62 88 LYS A C 1
ATOM 690 O O . LYS A 1 88 ? -3.888 -6.892 22.180 1.00 73.62 88 LYS A O 1
ATOM 695 N N . GLY A 1 89 ? -3.040 -8.633 21.045 1.00 66.31 89 GLY A N 1
ATOM 696 C CA . GLY A 1 89 ? -3.282 -9.613 22.111 1.00 66.31 89 GLY A CA 1
ATOM 697 C C . GLY A 1 89 ? -2.453 -9.333 23.370 1.00 66.31 89 GLY A C 1
ATOM 698 O O . GLY A 1 89 ? -1.387 -8.719 23.298 1.00 66.31 89 GLY A O 1
ATOM 699 N N . PHE A 1 90 ? -2.914 -9.816 24.524 1.00 67.69 90 PHE A N 1
ATOM 700 C CA . PHE A 1 90 ? -2.129 -9.831 25.762 1.00 67.69 90 PHE A CA 1
ATOM 701 C C . PHE A 1 90 ? -1.145 -11.015 25.726 1.00 67.69 90 PHE A C 1
ATOM 703 O O . PHE A 1 90 ? -1.513 -12.112 25.305 1.00 67.69 90 PHE A O 1
ATOM 710 N N . LEU A 1 91 ? 0.122 -10.795 26.105 1.00 68.25 91 LEU A N 1
ATOM 711 C CA . LEU A 1 91 ? 1.212 -11.785 25.981 1.00 68.25 91 LEU A CA 1
ATOM 712 C C . LEU A 1 91 ? 1.351 -12.429 24.573 1.00 68.25 91 LEU A C 1
ATOM 714 O O . LEU A 1 91 ? 1.730 -13.587 24.430 1.00 68.25 91 LEU A O 1
ATOM 718 N N . GLY A 1 92 ? 1.069 -11.672 23.507 1.00 57.97 92 GLY A N 1
ATOM 719 C CA . GLY A 1 92 ? 1.437 -12.033 22.129 1.00 57.97 92 GLY A CA 1
ATOM 720 C C . GLY A 1 92 ? 0.422 -12.865 21.333 1.00 57.97 92 GLY A C 1
ATOM 721 O O . GLY A 1 92 ? 0.460 -12.814 20.106 1.00 57.97 92 GLY A O 1
ATOM 722 N N . PHE A 1 93 ? -0.530 -13.555 21.972 1.00 59.03 93 PHE A N 1
ATOM 723 C CA . PHE A 1 93 ? -1.546 -14.347 21.248 1.00 59.03 93 PHE A CA 1
ATOM 724 C C . PHE A 1 93 ? -2.936 -14.381 21.895 1.00 59.03 93 PHE A C 1
ATOM 726 O O . PHE A 1 93 ? -3.927 -14.557 21.184 1.00 59.03 93 PHE A O 1
ATOM 733 N N . ILE A 1 94 ? -3.062 -14.170 23.209 1.00 69.00 94 ILE A N 1
ATOM 734 C CA . ILE A 1 94 ? -4.370 -14.232 23.871 1.00 69.00 94 ILE A CA 1
ATOM 735 C C . ILE A 1 94 ? -5.183 -12.992 23.488 1.00 69.00 94 ILE A C 1
ATOM 737 O O . ILE A 1 94 ? -4.809 -11.862 23.801 1.00 69.00 94 ILE A O 1
ATOM 741 N N . GLY A 1 95 ? -6.296 -13.208 22.783 1.00 71.56 95 GLY A N 1
ATOM 742 C CA . GLY A 1 95 ? -7.203 -12.140 22.357 1.00 71.56 95 GLY A CA 1
ATOM 743 C C . GLY A 1 95 ? -6.695 -11.286 21.189 1.00 71.56 95 GLY A C 1
ATOM 744 O O . GLY A 1 95 ? -7.239 -10.208 20.964 1.00 71.56 95 GLY A O 1
ATOM 745 N N . LYS A 1 96 ? -5.666 -11.723 20.439 1.00 83.38 96 LYS A N 1
ATOM 746 C CA . LYS A 1 96 ? -5.278 -11.034 19.195 1.00 83.38 96 LYS A CA 1
ATOM 747 C C . LYS A 1 96 ? -6.404 -11.200 18.174 1.00 83.38 96 LYS A C 1
ATOM 749 O O . LYS A 1 96 ? -6.740 -12.322 17.805 1.00 83.38 96 LYS A O 1
ATOM 754 N N . LYS A 1 97 ? -6.943 -10.087 17.681 1.00 91.56 97 LYS A N 1
ATOM 755 C CA . LYS A 1 97 ? -7.894 -10.080 16.565 1.00 91.56 97 LYS A CA 1
ATOM 756 C C . LYS A 1 97 ? -7.205 -9.464 15.358 1.00 91.56 97 LYS A C 1
ATOM 758 O O . LYS A 1 97 ? -7.097 -8.242 15.265 1.00 91.56 97 LYS A O 1
ATOM 763 N N . ALA A 1 98 ? -6.686 -10.325 14.489 1.00 94.25 98 ALA A N 1
ATOM 764 C CA . ALA A 1 98 ? -5.988 -9.926 13.277 1.00 94.25 98 ALA A CA 1
ATOM 765 C C . ALA A 1 98 ? -6.289 -10.881 12.119 1.00 94.25 98 ALA A C 1
ATOM 767 O O . ALA A 1 98 ? -6.630 -12.041 12.355 1.00 94.25 98 ALA A O 1
ATOM 768 N N . VAL A 1 99 ? -6.166 -10.380 10.897 1.00 95.94 99 VAL A N 1
ATOM 769 C CA . VAL A 1 99 ? -6.223 -11.168 9.669 1.00 95.94 99 VAL A CA 1
ATOM 770 C C . VAL A 1 99 ? -5.057 -10.785 8.770 1.00 95.94 99 VAL A C 1
ATOM 772 O O . VAL A 1 99 ? -4.730 -9.607 8.662 1.00 95.94 99 VAL A O 1
ATOM 775 N N . SER A 1 100 ? -4.457 -11.797 8.149 1.00 96.81 100 SER A N 1
ATOM 776 C CA . SER A 1 100 ? -3.382 -11.653 7.172 1.00 96.81 100 SER A CA 1
ATOM 777 C C . SER A 1 100 ? -3.791 -12.374 5.888 1.00 96.81 100 SER A C 1
ATOM 779 O O . SER A 1 100 ? -4.271 -13.515 5.940 1.00 96.81 100 SER A O 1
ATOM 781 N N . ARG A 1 101 ? -3.644 -11.718 4.738 1.00 97.62 101 ARG A N 1
ATOM 782 C CA . ARG A 1 101 ? -3.907 -12.288 3.411 1.00 97.62 101 ARG A CA 1
ATOM 783 C C . ARG A 1 101 ? -2.767 -11.945 2.469 1.00 97.62 101 ARG A C 1
ATOM 785 O O . ARG A 1 101 ? -2.279 -10.821 2.479 1.00 97.62 101 ARG A O 1
ATOM 792 N N . THR A 1 102 ? -2.414 -12.910 1.634 1.00 97.31 102 THR A N 1
ATOM 793 C CA . THR A 1 102 ? -1.447 -12.736 0.556 1.00 97.31 102 THR A CA 1
ATOM 794 C C . THR A 1 102 ? -2.144 -13.027 -0.758 1.00 97.31 102 THR A C 1
ATOM 796 O O . THR A 1 102 ? -2.867 -14.017 -0.878 1.00 97.31 102 THR A O 1
ATOM 799 N N . PHE A 1 103 ? -1.923 -12.154 -1.728 1.00 96.62 103 PHE A N 1
ATOM 800 C CA . PHE A 1 103 ? -2.285 -12.353 -3.116 1.00 96.62 103 PHE A CA 1
ATOM 801 C C . PHE A 1 103 ? -0.978 -12.325 -3.896 1.00 96.62 103 PHE A C 1
ATOM 803 O O . PHE A 1 103 ? -0.392 -11.258 -4.065 1.00 96.62 103 PHE A O 1
ATOM 810 N N . ASP A 1 104 ? -0.515 -13.492 -4.339 1.00 94.94 104 ASP A N 1
ATOM 811 C CA . ASP A 1 104 ? 0.774 -13.623 -5.034 1.00 94.94 104 ASP A CA 1
ATOM 812 C C . ASP A 1 104 ? 0.790 -12.878 -6.376 1.00 94.94 104 ASP A C 1
ATOM 814 O O . ASP A 1 104 ? 1.846 -12.640 -6.952 1.00 94.94 104 ASP A O 1
ATOM 818 N N . ASP A 1 105 ? -0.391 -12.519 -6.881 1.00 95.19 105 ASP A N 1
ATOM 819 C CA . ASP A 1 105 ? -0.544 -11.958 -8.205 1.00 95.19 105 ASP A CA 1
ATOM 820 C C . ASP A 1 105 ? -1.756 -11.013 -8.299 1.00 95.19 105 ASP A C 1
ATOM 822 O O . ASP A 1 105 ? -2.884 -11.415 -8.602 1.00 95.19 105 ASP A O 1
ATOM 826 N N . HI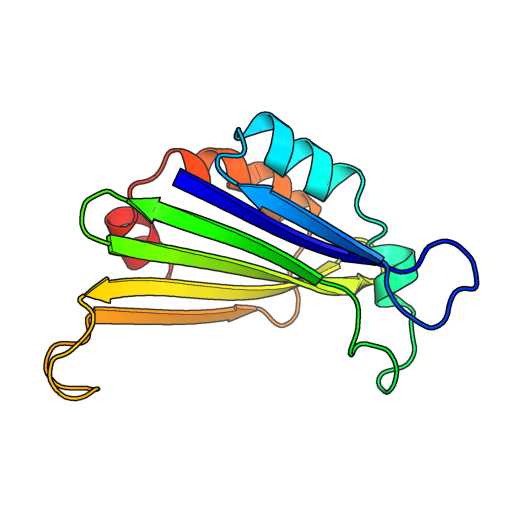S A 1 106 ? -1.533 -9.730 -8.015 1.00 96.56 106 HIS A N 1
ATOM 827 C CA . HIS A 1 106 ? -2.555 -8.686 -7.955 1.00 96.56 106 HIS A CA 1
ATOM 828 C C . HIS A 1 106 ? -2.319 -7.595 -9.009 1.00 96.56 106 HIS A C 1
ATOM 830 O O . HIS A 1 106 ? -1.188 -7.316 -9.402 1.00 96.56 106 HIS A O 1
ATOM 836 N N . SER A 1 107 ? -3.394 -6.977 -9.506 1.00 96.81 107 SER A N 1
ATOM 837 C CA . SER A 1 107 ? -3.290 -5.863 -10.454 1.00 96.81 107 SER A CA 1
ATOM 838 C C . SER A 1 107 ? 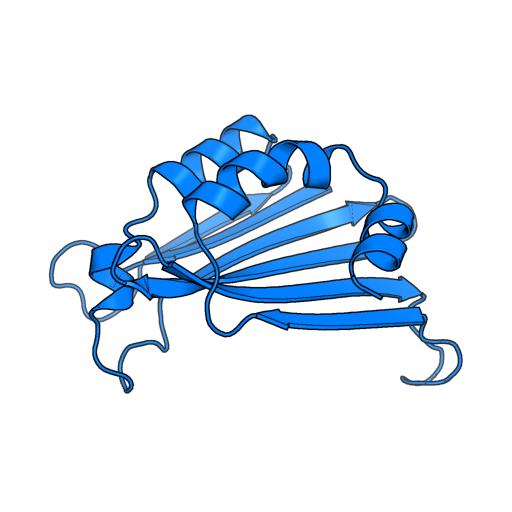-3.087 -4.549 -9.705 1.00 96.81 107 SER A C 1
ATOM 840 O O . SER A 1 107 ? -3.925 -4.163 -8.887 1.00 96.81 107 SER A O 1
ATOM 842 N N . VAL A 1 108 ? -2.031 -3.805 -10.047 1.00 95.50 108 VAL A N 1
ATOM 843 C CA . VAL A 1 108 ? -1.801 -2.458 -9.498 1.00 95.50 108 VAL A CA 1
ATOM 844 C C . VAL A 1 108 ? -2.963 -1.531 -9.861 1.00 95.50 108 VAL A C 1
ATOM 846 O O . VAL A 1 108 ? -3.446 -0.779 -9.023 1.00 95.50 108 VAL A O 1
ATOM 849 N N . VAL A 1 109 ? -3.487 -1.628 -11.086 1.00 94.75 109 VAL A N 1
ATOM 850 C CA . VAL A 1 109 ? -4.637 -0.828 -11.540 1.00 94.75 109 VAL A CA 1
ATOM 851 C C . VAL A 1 109 ? -5.899 -1.138 -10.733 1.00 94.75 109 VAL A C 1
ATOM 853 O O . VAL A 1 109 ? -6.672 -0.229 -10.421 1.00 94.75 109 VAL A O 1
ATOM 856 N N . GLU A 1 110 ? -6.141 -2.408 -10.403 1.00 95.62 110 GLU A N 1
ATOM 857 C CA . GLU A 1 110 ? -7.265 -2.788 -9.545 1.00 95.62 110 GLU A CA 1
ATOM 858 C C . GLU A 1 110 ? -7.089 -2.242 -8.126 1.00 95.62 110 GLU A C 1
ATOM 860 O O . GLU A 1 110 ? -8.023 -1.652 -7.575 1.00 95.62 110 GLU A O 1
ATOM 865 N N . PHE A 1 111 ? -5.886 -2.359 -7.562 1.00 95.62 111 PHE A N 1
ATOM 866 C CA . PHE A 1 111 ? -5.573 -1.779 -6.262 1.00 95.62 111 PHE A CA 1
ATOM 867 C C . PHE A 1 111 ? -5.798 -0.260 -6.248 1.00 95.62 111 PHE A C 1
ATOM 869 O O . PHE A 1 111 ? -6.512 0.244 -5.381 1.00 95.62 111 PHE A O 1
ATOM 876 N N . SER A 1 112 ? -5.293 0.463 -7.253 1.00 93.62 112 SER A N 1
ATOM 877 C CA . SER A 1 112 ? -5.464 1.915 -7.406 1.00 93.62 112 SER A CA 1
ATOM 878 C C . SER A 1 112 ? -6.926 2.350 -7.482 1.00 93.62 112 SER A C 1
ATOM 880 O O . SER A 1 112 ? -7.282 3.412 -6.981 1.00 93.62 112 SER A O 1
ATOM 882 N N . LYS A 1 113 ? -7.809 1.541 -8.079 1.00 93.44 113 LYS A N 1
ATOM 883 C CA . LYS A 1 113 ? -9.255 1.832 -8.095 1.00 93.44 113 LYS A CA 1
ATOM 884 C C . LYS A 1 113 ? -9.889 1.681 -6.712 1.00 93.44 113 LYS A C 1
ATOM 886 O O . LYS A 1 113 ? -10.846 2.386 -6.399 1.00 93.44 113 LYS A O 1
ATOM 891 N N . ASN A 1 114 ? -9.365 0.767 -5.899 1.00 94.50 114 ASN A N 1
ATOM 892 C CA . ASN A 1 114 ? -9.925 0.416 -4.599 1.00 94.50 114 ASN A CA 1
ATOM 893 C C . ASN A 1 114 ? -9.316 1.204 -3.430 1.00 94.50 114 ASN A C 1
ATOM 895 O O . ASN A 1 114 ? -9.965 1.318 -2.391 1.00 94.50 114 ASN A O 1
ATOM 899 N N . ILE A 1 115 ? -8.111 1.771 -3.578 1.00 93.50 115 ILE A N 1
ATOM 900 C CA . ILE A 1 115 ? -7.375 2.386 -2.462 1.00 93.50 115 ILE A CA 1
ATOM 901 C C . ILE A 1 115 ? -8.153 3.514 -1.789 1.00 93.50 115 ILE A C 1
ATOM 903 O O . ILE A 1 115 ? -8.176 3.595 -0.565 1.00 93.50 115 ILE A O 1
ATOM 907 N N . LYS A 1 116 ? -8.882 4.326 -2.564 1.00 92.25 116 LYS A N 1
ATOM 908 C CA . LYS A 1 116 ? -9.750 5.369 -2.010 1.00 92.25 116 LYS A CA 1
ATOM 909 C C . LYS A 1 116 ? -10.818 4.786 -1.083 1.00 92.25 116 LYS A C 1
ATOM 911 O O . LYS A 1 116 ? -10.965 5.254 0.041 1.00 92.25 116 LYS A O 1
ATOM 916 N N . ALA A 1 117 ? -11.504 3.732 -1.523 1.00 93.94 117 ALA A N 1
ATOM 917 C CA . ALA A 1 117 ? -12.506 3.057 -0.704 1.00 93.94 117 ALA A CA 1
ATOM 918 C C . ALA A 1 117 ? -11.879 2.413 0.545 1.00 93.94 117 ALA A C 1
ATOM 920 O O . ALA A 1 117 ? -12.503 2.402 1.603 1.00 93.94 117 ALA A O 1
ATOM 921 N N . TYR A 1 118 ? -10.642 1.910 0.455 1.00 94.75 118 TYR A N 1
ATOM 922 C CA . TYR A 1 118 ? -9.922 1.386 1.620 1.00 94.75 118 TYR A CA 1
ATOM 923 C C . TYR A 1 118 ? -9.571 2.478 2.632 1.00 94.75 118 TYR A C 1
ATOM 925 O O . TYR A 1 118 ? -9.777 2.265 3.822 1.00 94.75 118 TYR A O 1
ATOM 933 N N . CYS A 1 119 ? -9.118 3.646 2.172 1.00 88.81 119 CYS A N 1
ATOM 934 C CA . CYS A 1 119 ? -8.843 4.801 3.029 1.00 88.81 119 CYS A CA 1
ATOM 935 C C . CYS A 1 119 ? -10.102 5.349 3.721 1.00 88.81 119 CYS A C 1
ATOM 937 O O . CYS A 1 119 ? -10.014 5.886 4.822 1.00 88.81 119 CYS A O 1
ATOM 939 N N . GLU A 1 120 ? -11.260 5.250 3.064 1.00 90.00 120 GLU A N 1
ATOM 940 C CA . GLU A 1 120 ? -12.553 5.711 3.591 1.00 90.00 120 GLU A CA 1
ATOM 941 C C . GLU A 1 120 ? -13.228 4.676 4.511 1.00 90.00 120 GLU A C 1
ATOM 943 O O . GLU A 1 120 ? -14.113 5.032 5.289 1.00 90.00 120 GLU A O 1
ATOM 948 N N . SER A 1 121 ? -12.803 3.410 4.453 1.00 94.38 121 SER A N 1
ATOM 949 C CA . SER A 1 121 ? -13.317 2.335 5.308 1.00 94.38 121 SER A CA 1
ATOM 950 C C . SER A 1 121 ? -12.751 2.420 6.725 1.00 94.38 121 SER A C 1
ATOM 952 O O . SER A 1 121 ? -11.587 2.756 6.950 1.00 94.38 121 SER A O 1
ATOM 954 N N . SER A 1 122 ? -13.541 2.011 7.713 1.00 95.50 122 SER A N 1
ATOM 955 C CA . SER A 1 122 ? -13.016 1.717 9.045 1.00 95.50 122 SER A CA 1
ATOM 956 C C . SER A 1 122 ? -12.116 0.473 9.019 1.00 95.50 122 SER A C 1
ATOM 958 O O . SER A 1 122 ? -12.319 -0.462 8.242 1.00 95.50 122 SER A O 1
ATOM 960 N N . ILE A 1 123 ? -11.157 0.392 9.947 1.00 96.69 123 ILE A N 1
ATOM 961 C CA . ILE A 1 123 ? -10.286 -0.792 10.074 1.00 96.69 123 ILE A CA 1
ATOM 962 C C . ILE A 1 123 ? -11.106 -2.069 10.352 1.00 96.69 123 ILE A C 1
ATOM 964 O O . ILE A 1 123 ? -10.735 -3.157 9.920 1.00 96.69 123 ILE A O 1
ATOM 968 N N . SER A 1 124 ? -12.260 -1.952 11.021 1.00 95.31 124 SER A N 1
ATOM 969 C CA . SER A 1 124 ? -13.170 -3.083 11.259 1.00 95.31 124 SER A CA 1
ATOM 970 C C . SER A 1 124 ? -13.860 -3.583 9.987 1.00 95.31 124 SER A C 1
ATOM 972 O O . SER A 1 124 ? -14.023 -4.792 9.828 1.00 95.31 124 SER A O 1
ATOM 974 N N . GLU A 1 125 ? -14.228 -2.691 9.066 1.00 97.00 125 GLU A N 1
ATOM 975 C CA . GLU A 1 125 ? -14.764 -3.078 7.754 1.00 97.00 125 GLU A CA 1
ATOM 976 C C . GLU A 1 125 ? -13.691 -3.752 6.900 1.00 97.00 125 GLU A C 1
ATOM 978 O O . GLU A 1 125 ? -13.957 -4.791 6.296 1.00 97.00 125 GLU A O 1
ATOM 983 N N . LEU A 1 126 ? -12.457 -3.233 6.920 1.00 97.19 126 LEU A N 1
ATOM 984 C CA . LEU A 1 126 ? -11.319 -3.878 6.258 1.00 97.19 126 LEU A CA 1
ATOM 985 C C . LEU A 1 126 ? -11.051 -5.270 6.840 1.00 97.19 126 LEU A C 1
ATOM 987 O O . LEU A 1 126 ? -10.877 -6.228 6.091 1.00 97.19 126 LEU A O 1
ATOM 991 N N . TYR A 1 127 ? -11.097 -5.416 8.166 1.00 96.62 127 TYR A N 1
ATOM 992 C CA . TYR A 1 127 ? -10.966 -6.717 8.820 1.00 96.62 127 TYR A CA 1
ATOM 993 C C . TYR A 1 127 ? -12.026 -7.702 8.316 1.00 96.62 127 TYR A C 1
ATOM 995 O O . TYR A 1 127 ? -11.694 -8.837 7.989 1.00 96.62 127 TYR A O 1
ATOM 1003 N N . GLY A 1 128 ? -13.288 -7.271 8.226 1.00 96.12 128 GLY A N 1
ATOM 1004 C CA . GLY A 1 128 ? -14.375 -8.095 7.696 1.00 96.12 128 GLY A CA 1
ATOM 1005 C C . GLY A 1 128 ? -14.201 -8.444 6.216 1.00 96.12 128 GLY A C 1
ATOM 1006 O O . GLY A 1 128 ? -14.486 -9.570 5.831 1.00 96.12 128 GLY A O 1
ATOM 1007 N N . LYS A 1 129 ? -13.695 -7.509 5.402 1.00 96.31 129 LYS A N 1
ATOM 1008 C CA . LYS A 1 129 ? -13.439 -7.714 3.968 1.00 96.31 129 LYS A CA 1
ATOM 1009 C C . LYS A 1 129 ? -12.346 -8.750 3.694 1.00 96.31 129 LYS A C 1
ATOM 1011 O O . LYS A 1 129 ? -12.445 -9.469 2.705 1.00 96.31 129 LYS A O 1
ATOM 1016 N N . PHE A 1 130 ? -11.299 -8.782 4.518 1.00 95.44 130 PHE A N 1
ATOM 1017 C CA . PHE A 1 130 ? -10.129 -9.643 4.302 1.00 95.44 130 PHE A CA 1
ATOM 1018 C C . PHE A 1 130 ? -10.113 -10.914 5.167 1.00 95.44 130 PHE A C 1
ATOM 1020 O O . PHE A 1 130 ? -9.217 -11.739 4.994 1.00 95.44 130 PHE A O 1
ATOM 1027 N N . SER A 1 131 ? -11.083 -11.097 6.069 1.00 91.12 131 SER A N 1
ATOM 1028 C CA . SER A 1 131 ? -11.336 -12.362 6.790 1.00 91.12 131 SER A CA 1
ATOM 1029 C C . SER A 1 131 ? -11.910 -13.427 5.873 1.00 91.12 131 SER A C 1
ATOM 1031 O O . SER A 1 131 ? -11.416 -14.572 5.959 1.00 91.12 131 SER A O 1
#

Secondary structure (DSSP, 8-state):
-EEEEEEE--TT-SSPEEEEEET--HHHHHHHHHHS-HHHHHSS-TTTTTS-EEEEEEE-TT--EEEEEEEEEETTEEEEEEEEEEEPPBTTTBT-EEEEEEEEEEEHHHHHHHHHHHHHS-HHHHHHHH-